Protein AF-A0A5K7Z9U1-F1 (afdb_monomer)

Organism: NCBI:txid947919

Mean predicted aligned error: 7.3 Å

Foldseek 3Di:
DVVVVVLVVPPDPVLSVQVVVLVVQCVPPPPHPQWDDDPPDQWIWRDDPVDIDIDHDDDDDDDDDDDDDPDDDDDDD

Nearest PDB structures (foldseek):
  4uoi-assembly1_C  TM=3.620E-01  e=8.252E-01  Hepatitis C virus (isolate H77)
  4ru3-assembly1_A  TM=3.346E-01  e=4.734E+00  Pseudomonas phage SN

pLDDT: mean 88.83, std 11.12, range [50.12, 97.81]

Secondary structure (DSSP, 8-state):
-HHHHHHHT---HHHHHHHHHHHHGGGGTTS-TTEEEPTTSS-EEEEETTEEEEE--------------TT------

Structure (mmCIF, N/CA/C/O backbone):
data_AF-A0A5K7Z9U1-F1
#
_entry.id   AF-A0A5K7Z9U1-F1
#
loop_
_atom_site.group_PDB
_atom_site.id
_atom_site.type_symbol
_atom_site.label_atom_id
_atom_site.label_alt_id
_atom_site.label_comp_id
_atom_site.label_asym_id
_atom_site.label_entity_id
_atom_site.label_seq_id
_atom_site.pdbx_PDB_ins_code
_atom_site.Cartn_x
_atom_site.Cartn_y
_atom_site.Cartn_z
_atom_site.occupancy
_atom_site.B_iso_or_equiv
_atom_site.auth_seq_id
_atom_site.auth_comp_id
_atom_site.auth_asym_id
_atom_site.auth_atom_id
_atom_site.pdbx_PDB_model_num
ATOM 1 N N . MET A 1 1 ? 10.340 -1.108 12.645 1.00 62.44 1 MET A N 1
ATOM 2 C CA . MET A 1 1 ? 8.884 -1.382 12.500 1.00 62.44 1 MET A CA 1
ATOM 3 C C . MET A 1 1 ? 7.995 -0.178 12.864 1.00 62.44 1 MET A C 1
ATOM 5 O O . MET A 1 1 ? 7.423 -0.121 13.950 1.00 62.44 1 MET A O 1
ATOM 9 N N . LYS A 1 2 ? 7.858 0.826 11.986 1.00 91.88 2 LYS A N 1
ATOM 10 C CA . LYS A 1 2 ? 6.984 1.998 12.234 1.00 91.88 2 LYS A CA 1
ATOM 11 C C . LYS A 1 2 ? 5.499 1.671 12.019 1.00 91.88 2 LYS A C 1
ATOM 13 O O . LYS A 1 2 ? 4.698 1.968 12.902 1.00 91.88 2 LYS A O 1
ATOM 18 N N . ALA A 1 3 ? 5.175 0.982 10.923 1.00 90.75 3 ALA A N 1
ATOM 19 C CA . ALA A 1 3 ? 3.804 0.624 10.552 1.00 90.75 3 ALA A CA 1
ATOM 20 C C . ALA A 1 3 ? 3.097 -0.223 11.624 1.00 90.75 3 ALA A C 1
ATOM 22 O O . ALA A 1 3 ? 2.027 0.152 12.090 1.00 90.75 3 ALA A O 1
ATOM 23 N N . LEU A 1 4 ? 3.735 -1.293 12.118 1.00 91.94 4 LEU A N 1
ATOM 24 C CA . LEU A 1 4 ? 3.149 -2.148 13.160 1.00 91.94 4 LEU A CA 1
ATOM 25 C C . LEU A 1 4 ? 2.886 -1.390 14.472 1.00 91.94 4 LEU A C 1
ATOM 27 O O . LEU A 1 4 ? 1.848 -1.574 15.103 1.00 91.94 4 LEU A O 1
ATOM 31 N N . ARG A 1 5 ? 3.797 -0.490 14.874 1.00 94.69 5 ARG A N 1
ATOM 32 C CA . ARG A 1 5 ? 3.594 0.368 16.055 1.00 94.69 5 ARG A CA 1
ATOM 33 C C . ARG A 1 5 ? 2.413 1.318 15.865 1.00 94.69 5 ARG A C 1
ATOM 35 O O . ARG A 1 5 ? 1.656 1.523 16.803 1.00 94.69 5 ARG A O 1
ATOM 42 N N . GLN A 1 6 ? 2.251 1.892 14.674 1.00 94.06 6 GLN A N 1
ATOM 43 C CA . GLN A 1 6 ? 1.120 2.768 14.355 1.00 94.06 6 GLN A CA 1
ATOM 44 C C . GLN A 1 6 ? -0.202 1.992 14.323 1.00 94.06 6 GLN A C 1
ATOM 46 O O . GLN A 1 6 ? -1.181 2.451 14.903 1.00 94.06 6 GLN A O 1
ATOM 51 N N . LEU A 1 7 ? -0.211 0.792 13.741 1.00 93.31 7 LEU A N 1
ATOM 52 C CA . LEU A 1 7 ? -1.379 -0.085 13.696 1.00 93.31 7 LEU A CA 1
ATOM 53 C C . LEU A 1 7 ? -1.842 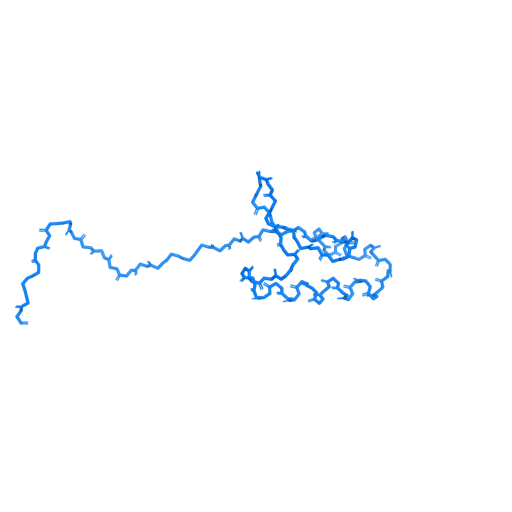-0.497 15.101 1.00 93.31 7 LEU A C 1
ATOM 55 O O . LEU A 1 7 ? -3.028 -0.421 15.411 1.00 93.31 7 LEU A O 1
ATOM 59 N N . ARG A 1 8 ? -0.904 -0.842 15.994 1.00 92.94 8 ARG A N 1
ATOM 60 C CA . ARG A 1 8 ? -1.202 -1.196 17.394 1.00 92.94 8 ARG A CA 1
ATOM 61 C C . ARG A 1 8 ? -1.843 -0.056 18.195 1.00 92.94 8 ARG A C 1
ATOM 63 O O . ARG A 1 8 ? -2.548 -0.338 19.158 1.00 92.94 8 ARG A O 1
ATOM 70 N N . LYS A 1 9 ? -1.645 1.211 17.803 1.00 94.88 9 LYS A N 1
ATOM 71 C CA . LYS 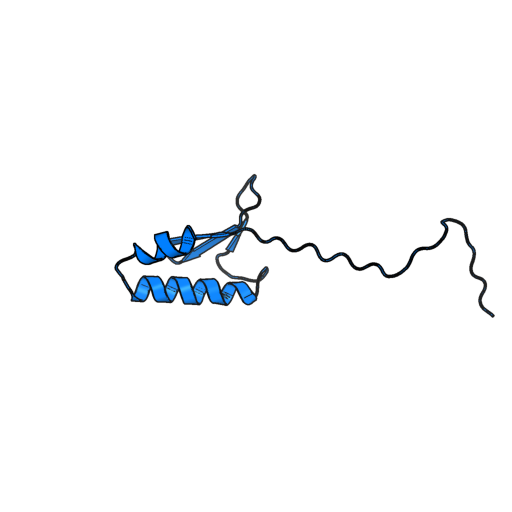A 1 9 ? -2.303 2.366 18.447 1.00 94.88 9 LYS A CA 1
ATOM 72 C C . LYS A 1 9 ? -3.801 2.448 18.136 1.00 94.88 9 LYS A C 1
ATOM 74 O O . LYS A 1 9 ? -4.534 3.126 18.853 1.00 94.88 9 LYS A O 1
ATOM 79 N N . ILE A 1 10 ? -4.275 1.773 17.088 1.00 94.88 10 ILE A N 1
ATOM 80 C CA . ILE A 1 10 ? -5.693 1.751 16.725 1.00 94.88 10 ILE A CA 1
ATOM 81 C C . ILE A 1 10 ? -6.435 0.866 17.727 1.00 94.88 10 ILE A C 1
ATOM 83 O O . ILE A 1 10 ? -6.372 -0.348 17.626 1.00 94.88 10 ILE A O 1
ATOM 87 N N . LYS A 1 11 ? -7.170 1.422 18.693 1.00 94.38 11 LYS A N 1
ATOM 88 C CA . LYS A 1 11 ? -7.854 0.600 19.718 1.00 94.38 11 LYS A CA 1
ATOM 89 C C . LYS A 1 11 ? -8.921 -0.342 19.137 1.00 94.38 11 LYS A C 1
ATOM 91 O O . LYS A 1 11 ? -9.178 -1.412 19.682 1.00 94.38 11 LYS A O 1
ATOM 96 N N . ASN A 1 12 ? -9.528 0.039 18.013 1.00 96.50 12 ASN A N 1
ATOM 97 C CA . ASN A 1 12 ? -10.570 -0.744 17.358 1.00 96.50 12 ASN A CA 1
ATOM 98 C C . ASN A 1 12 ? -9.982 -1.967 16.625 1.00 96.50 12 ASN A C 1
ATOM 100 O O . ASN A 1 12 ? -9.369 -1.837 15.566 1.00 96.50 12 ASN A O 1
ATOM 104 N N . LYS A 1 13 ? -10.228 -3.166 17.167 1.00 95.19 13 LYS A N 1
ATOM 105 C CA . LYS A 1 13 ? -9.746 -4.441 16.609 1.00 95.19 13 LYS A CA 1
ATOM 106 C C . LYS A 1 13 ? -10.330 -4.776 15.239 1.00 95.19 13 LYS A C 1
ATOM 108 O O . LYS A 1 13 ? -9.589 -5.231 14.375 1.00 95.19 13 LYS A O 1
ATOM 113 N N . ARG A 1 14 ? -11.613 -4.481 14.997 1.00 96.12 14 ARG A N 1
ATOM 114 C CA . ARG A 1 14 ? -12.229 -4.663 13.670 1.00 96.12 14 ARG A CA 1
ATOM 115 C C . ARG A 1 14 ? -11.559 -3.771 12.627 1.00 96.12 14 ARG A C 1
ATOM 117 O O . ARG A 1 14 ? -11.352 -4.191 11.497 1.00 96.12 14 ARG A O 1
ATOM 124 N N . GLN A 1 15 ? -11.185 -2.551 13.008 1.00 96.88 15 GLN A N 1
ATOM 125 C CA . GLN A 1 15 ? -10.459 -1.644 12.123 1.00 96.88 15 GLN A CA 1
ATOM 126 C C . GLN A 1 15 ? -9.031 -2.124 11.846 1.00 96.88 15 GLN A C 1
ATOM 128 O O . GLN A 1 15 ? -8.565 -1.974 10.720 1.00 96.88 15 GLN A O 1
ATOM 133 N N . GLN A 1 16 ? -8.346 -2.704 12.840 1.00 96.44 16 GLN A N 1
ATOM 134 C CA . GLN A 1 16 ? -7.046 -3.341 12.613 1.00 96.44 16 GLN A CA 1
ATOM 135 C C . GLN A 1 16 ? -7.171 -4.498 11.618 1.00 96.44 16 GLN A C 1
ATOM 137 O O . GLN A 1 16 ? -6.416 -4.523 10.653 1.00 96.44 16 GLN A O 1
ATOM 142 N N . ALA A 1 17 ? -8.144 -5.396 11.817 1.00 96.25 17 ALA A N 1
ATOM 143 C CA . ALA A 1 17 ? -8.396 -6.526 10.920 1.00 96.25 17 ALA A CA 1
ATOM 144 C C . ALA A 1 17 ? -8.641 -6.056 9.479 1.00 96.25 17 ALA A C 1
ATOM 146 O O . ALA A 1 17 ? -7.916 -6.457 8.582 1.00 96.25 17 ALA A O 1
ATOM 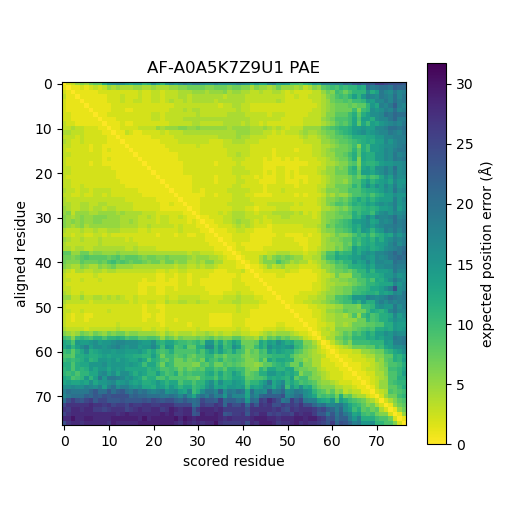147 N N . LYS A 1 18 ? -9.520 -5.063 9.277 1.00 96.69 18 LYS A N 1
ATOM 148 C CA . LYS A 1 18 ? -9.750 -4.466 7.948 1.00 96.69 18 LYS A CA 1
ATOM 149 C C . LYS A 1 18 ? -8.485 -3.911 7.290 1.00 96.69 18 LYS A C 1
ATOM 151 O O . LYS A 1 18 ? -8.385 -3.912 6.069 1.00 96.69 18 LYS A O 1
ATOM 156 N N . ILE A 1 19 ? -7.556 -3.362 8.075 1.00 96.69 19 ILE A N 1
ATOM 157 C CA . ILE A 1 19 ? -6.285 -2.864 7.538 1.00 96.69 19 ILE A CA 1
ATOM 158 C C . ILE A 1 19 ? -5.376 -4.032 7.158 1.00 96.69 19 ILE A C 1
ATOM 160 O O . ILE A 1 19 ? -4.740 -3.954 6.114 1.00 96.69 19 ILE A O 1
ATOM 164 N N . TYR A 1 20 ? -5.332 -5.096 7.962 1.00 95.88 20 TYR A N 1
ATOM 165 C CA . TYR A 1 20 ? -4.604 -6.316 7.614 1.00 95.88 20 TYR A CA 1
ATOM 166 C C . TYR A 1 20 ? -5.137 -6.942 6.324 1.00 95.88 20 TYR A C 1
ATOM 168 O O . TYR A 1 20 ? -4.354 -7.128 5.400 1.00 95.88 20 TYR A O 1
ATOM 176 N N . ASP A 1 21 ? -6.449 -7.160 6.220 1.00 95.81 21 ASP A N 1
ATOM 177 C CA . ASP A 1 21 ? -7.080 -7.772 5.043 1.00 95.81 21 ASP A CA 1
ATOM 178 C C . ASP A 1 21 ? -6.816 -6.952 3.771 1.00 95.81 21 ASP A C 1
ATOM 180 O O . ASP A 1 21 ? -6.494 -7.486 2.714 1.00 95.81 21 ASP A O 1
ATOM 184 N N . ALA A 1 22 ? -6.894 -5.622 3.872 1.00 96.06 22 ALA A N 1
ATOM 185 C CA . ALA A 1 22 ? -6.612 -4.746 2.741 1.00 96.06 22 ALA A CA 1
ATOM 186 C C . ALA A 1 22 ? -5.128 -4.740 2.339 1.00 96.06 22 ALA A C 1
ATOM 188 O O . ALA A 1 22 ? -4.819 -4.553 1.165 1.00 96.06 22 ALA A O 1
ATOM 189 N N . VAL A 1 23 ? -4.212 -4.912 3.299 1.00 96.06 23 VAL A N 1
ATOM 190 C CA . VAL A 1 23 ? -2.777 -5.053 3.018 1.00 96.06 23 VAL A CA 1
ATOM 191 C C . VAL A 1 23 ? -2.473 -6.419 2.402 1.00 96.06 23 VAL A C 1
ATOM 193 O O . VAL A 1 23 ? -1.639 -6.465 1.506 1.00 96.06 23 VAL A O 1
ATOM 196 N N . ASP A 1 24 ? -3.160 -7.497 2.799 1.00 95.62 24 ASP A N 1
ATOM 197 C CA . ASP A 1 24 ? -3.030 -8.814 2.148 1.00 95.62 24 ASP A CA 1
ATOM 198 C C . ASP A 1 24 ? -3.381 -8.742 0.655 1.00 95.62 24 ASP A C 1
ATOM 200 O O . ASP A 1 24 ? -2.677 -9.296 -0.185 1.00 95.62 24 ASP A O 1
ATOM 204 N N . GLY A 1 25 ? -4.401 -7.953 0.304 1.00 94.75 25 GLY A N 1
ATOM 205 C CA . GLY A 1 25 ? -4.771 -7.685 -1.088 1.00 94.75 25 GLY A CA 1
ATOM 206 C C . GLY A 1 25 ? -3.693 -6.982 -1.927 1.00 94.75 25 GLY A C 1
ATOM 207 O O . GLY A 1 25 ? -3.827 -6.928 -3.146 1.00 94.75 25 GLY A O 1
ATOM 208 N N . LEU A 1 26 ? -2.613 -6.462 -1.326 1.00 94.69 26 LEU A N 1
ATOM 209 C CA . LEU A 1 26 ? -1.465 -5.939 -2.081 1.00 94.69 26 LEU A CA 1
ATOM 210 C C . LEU A 1 26 ? -0.637 -7.040 -2.758 1.00 94.69 26 LEU A C 1
ATOM 212 O O . LEU A 1 26 ? 0.232 -6.714 -3.560 1.00 94.69 26 LEU A O 1
ATOM 216 N N . LYS A 1 27 ? -0.909 -8.323 -2.494 1.00 93.19 27 LYS A N 1
ATOM 217 C CA . LYS A 1 27 ? -0.327 -9.435 -3.262 1.00 93.19 27 LYS A CA 1
ATOM 218 C C . LYS A 1 27 ? -0.643 -9.365 -4.761 1.00 93.19 27 LYS A C 1
ATOM 220 O O . LYS A 1 27 ? 0.142 -9.855 -5.560 1.00 93.19 27 LYS A O 1
ATOM 225 N N . ASP A 1 28 ? -1.749 -8.714 -5.122 1.00 92.94 28 ASP A N 1
ATOM 226 C CA . ASP A 1 28 ? -2.191 -8.530 -6.509 1.00 92.94 28 ASP A CA 1
ATOM 227 C C . ASP A 1 28 ? -1.659 -7.218 -7.128 1.00 92.94 28 ASP A C 1
ATOM 229 O O . ASP A 1 28 ? -2.104 -6.792 -8.197 1.00 92.94 28 ASP A O 1
ATOM 233 N N . PHE A 1 29 ? -0.731 -6.527 -6.452 1.00 91.81 29 PHE A N 1
ATOM 234 C CA . PHE A 1 29 ? -0.139 -5.280 -6.936 1.00 91.81 29 PHE A CA 1
ATOM 235 C C . PHE A 1 29 ? 0.590 -5.515 -8.279 1.00 91.81 29 PHE A C 1
ATOM 237 O O . PHE A 1 29 ? 1.268 -6.531 -8.421 1.00 91.81 29 PHE A O 1
ATOM 244 N N . PRO A 1 30 ? 0.476 -4.607 -9.276 1.00 91.31 30 PRO A N 1
ATOM 245 C CA . PRO A 1 30 ? -0.089 -3.248 -9.220 1.00 91.31 30 PRO A CA 1
ATOM 246 C C . PRO A 1 30 ? -1.617 -3.147 -9.327 1.00 91.31 30 PRO A C 1
ATOM 248 O O . PRO A 1 30 ? -2.168 -2.053 -9.180 1.00 91.31 30 PRO A O 1
ATOM 251 N N . ASN A 1 31 ? -2.322 -4.257 -9.537 1.00 91.19 31 ASN A N 1
ATOM 252 C CA . ASN A 1 31 ? -3.750 -4.287 -9.859 1.00 91.19 31 ASN A CA 1
ATOM 253 C C . ASN A 1 31 ? -4.648 -4.302 -8.610 1.00 91.19 31 ASN A C 1
ATOM 255 O O . ASN A 1 31 ? -5.595 -5.080 -8.508 1.00 91.19 31 ASN A O 1
ATOM 259 N N . CYS A 1 32 ? -4.384 -3.405 -7.660 1.00 92.81 32 CYS A N 1
ATOM 260 C CA . CYS A 1 32 ? -5.153 -3.303 -6.420 1.00 92.81 32 CYS A CA 1
ATOM 261 C C . CYS A 1 32 ? -6.134 -2.116 -6.448 1.00 92.81 32 CYS A C 1
ATOM 263 O O . CYS A 1 32 ? -5.733 -0.983 -6.750 1.00 92.81 32 CYS A O 1
ATOM 265 N N . PRO A 1 33 ? -7.402 -2.293 -6.032 1.00 91.81 33 PRO A N 1
ATOM 266 C CA . PRO A 1 33 ? -8.318 -1.172 -5.859 1.00 91.81 33 PRO A CA 1
ATOM 267 C C . PRO A 1 33 ? -7.848 -0.245 -4.728 1.00 91.81 33 PRO A C 1
ATOM 269 O O . PRO A 1 33 ? -7.190 -0.657 -3.775 1.00 91.81 33 PRO A O 1
ATOM 272 N N . ASN A 1 34 ? -8.229 1.034 -4.794 1.00 96.06 34 ASN A N 1
ATOM 273 C CA . ASN A 1 34 ? -7.924 2.050 -3.771 1.00 96.06 34 ASN A CA 1
ATOM 274 C C . ASN A 1 34 ? -6.429 2.350 -3.536 1.00 96.06 34 ASN A C 1
ATOM 276 O O . ASN A 1 34 ? -6.100 3.094 -2.601 1.00 96.06 34 ASN A O 1
ATOM 280 N N . VAL A 1 35 ? -5.539 1.847 -4.394 1.00 97.25 35 VAL A N 1
ATOM 281 C CA . VAL A 1 35 ? -4.120 2.212 -4.431 1.00 97.25 35 VAL A CA 1
ATOM 282 C C . VAL A 1 35 ? -3.902 3.361 -5.414 1.00 97.25 35 VAL A C 1
ATOM 284 O O . VAL A 1 35 ? -4.454 3.382 -6.510 1.00 97.25 35 VAL A O 1
ATOM 287 N N . LYS A 1 36 ? -3.115 4.365 -5.015 1.00 95.88 36 LYS A N 1
ATOM 288 C CA . LYS A 1 36 ? -2.676 5.460 -5.897 1.00 95.88 36 LYS A CA 1
ATOM 289 C C . LYS A 1 36 ? -1.235 5.850 -5.591 1.00 95.88 36 LYS A C 1
ATOM 291 O O . LYS A 1 36 ? -0.909 6.046 -4.419 1.00 95.88 36 LYS A O 1
ATOM 296 N N . LYS A 1 37 ? -0.417 6.052 -6.628 1.00 95.19 37 LYS A N 1
ATOM 297 C CA . LYS A 1 37 ? 0.916 6.660 -6.499 1.00 95.19 37 LYS A CA 1
ATOM 298 C C . LYS A 1 37 ? 0.788 8.105 -6.004 1.00 95.19 37 LYS A C 1
ATOM 300 O O . LYS A 1 37 ? -0.137 8.823 -6.403 1.00 95.19 37 LYS A O 1
ATOM 305 N N . LEU A 1 38 ? 1.656 8.525 -5.088 1.00 96.06 38 LEU A N 1
ATOM 306 C CA . LEU A 1 38 ? 1.705 9.916 -4.643 1.00 96.06 38 LEU A CA 1
ATOM 307 C C . LEU A 1 38 ? 2.357 10.792 -5.720 1.00 96.06 38 LEU A C 1
ATOM 309 O O . LEU A 1 38 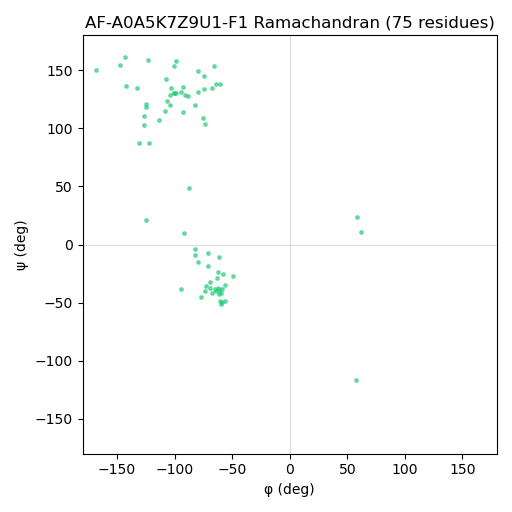? 3.269 10.369 -6.424 1.00 96.06 38 LEU A O 1
ATOM 313 N N . LYS A 1 39 ? 1.885 12.037 -5.854 1.00 94.75 39 LYS A N 1
ATOM 314 C CA . LYS A 1 39 ? 2.507 13.005 -6.767 1.00 94.75 39 LYS A CA 1
ATOM 315 C C . LYS A 1 39 ? 3.900 13.363 -6.250 1.00 94.75 39 LYS A C 1
ATOM 317 O O . LYS A 1 39 ? 4.045 13.651 -5.063 1.00 94.75 39 LYS A O 1
ATOM 322 N N . ASN A 1 40 ? 4.884 13.387 -7.148 1.00 92.31 40 ASN A N 1
ATOM 323 C CA . ASN A 1 40 ? 6.271 13.782 -6.877 1.00 92.31 40 ASN A CA 1
ATOM 324 C C . ASN A 1 40 ? 6.977 12.945 -5.798 1.00 92.31 40 ASN A C 1
ATOM 326 O O . ASN A 1 40 ? 7.909 13.432 -5.161 1.00 92.31 40 ASN A O 1
ATOM 330 N N . ARG A 1 41 ? 6.528 11.708 -5.555 1.00 92.50 41 ARG A N 1
ATOM 331 C CA . ARG A 1 41 ? 7.204 10.786 -4.642 1.00 92.50 41 ARG A CA 1
ATOM 332 C C . ARG A 1 41 ? 7.146 9.346 -5.143 1.00 92.50 41 ARG A C 1
ATOM 334 O O . ARG A 1 41 ? 6.313 9.012 -5.986 1.00 92.50 41 ARG A O 1
ATOM 341 N N . SER A 1 42 ? 8.032 8.501 -4.621 1.00 90.69 42 SER A N 1
ATOM 342 C CA . SER A 1 42 ? 8.092 7.076 -4.958 1.00 90.69 42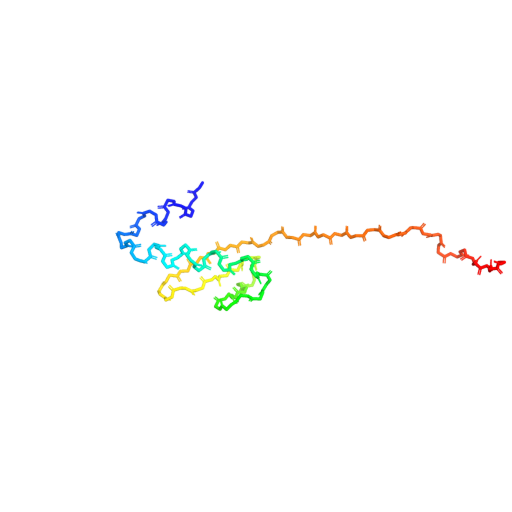 SER A CA 1
ATOM 343 C C . SER A 1 42 ? 7.043 6.237 -4.225 1.00 90.69 42 SER A C 1
ATOM 345 O O . SER A 1 42 ? 6.789 5.107 -4.634 1.00 90.69 42 SER A O 1
ATOM 347 N N . GLU A 1 43 ? 6.404 6.762 -3.172 1.00 95.44 43 GLU A N 1
ATOM 348 C CA . GLU A 1 43 ? 5.432 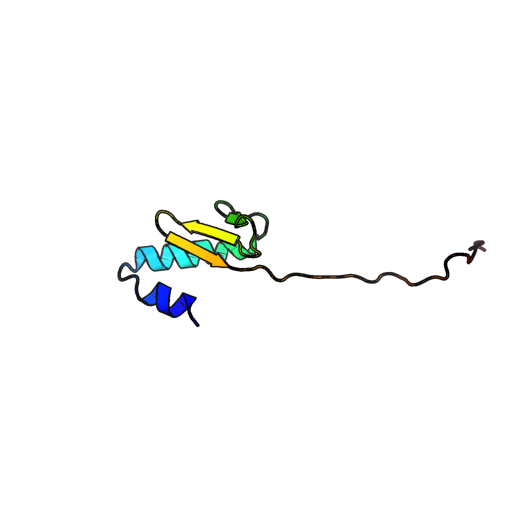5.984 -2.409 1.00 95.44 43 GLU A CA 1
ATOM 349 C C . GLU A 1 43 ? 4.053 5.906 -3.082 1.00 95.44 43 GLU A C 1
ATOM 351 O O . GLU A 1 43 ? 3.548 6.834 -3.724 1.00 95.44 43 GLU A O 1
ATOM 356 N N . TYR A 1 44 ? 3.391 4.789 -2.827 1.00 96.50 44 TYR A N 1
ATOM 357 C CA . TYR A 1 44 ? 1.986 4.537 -3.065 1.00 96.50 44 TYR A CA 1
ATOM 358 C C . TYR A 1 44 ? 1.185 4.718 -1.777 1.00 96.50 44 TYR A C 1
ATOM 360 O O . TYR A 1 44 ? 1.689 4.630 -0.654 1.00 96.50 44 TYR A O 1
ATOM 368 N N . ARG A 1 45 ? -0.111 4.962 -1.947 1.00 96.75 45 ARG A N 1
ATOM 369 C CA . ARG A 1 45 ? -1.093 5.030 -0.871 1.00 96.75 45 ARG A CA 1
ATOM 370 C C . ARG A 1 45 ? -2.233 4.067 -1.155 1.00 96.75 45 ARG A C 1
ATOM 372 O O . ARG A 1 45 ? -2.979 4.297 -2.105 1.00 96.75 45 ARG A O 1
ATOM 379 N N . LEU A 1 46 ? -2.451 3.126 -0.245 1.00 97.81 46 LEU A N 1
ATOM 380 C CA . LEU A 1 46 ? -3.685 2.349 -0.128 1.00 97.81 46 LEU A CA 1
ATOM 381 C C . LEU A 1 46 ? -4.658 3.062 0.828 1.00 97.81 46 LEU A C 1
ATOM 383 O O . LEU A 1 46 ? -4.273 3.447 1.939 1.00 97.81 46 LEU A O 1
ATOM 387 N N . ARG A 1 47 ? -5.912 3.272 0.407 1.00 97.31 47 ARG A N 1
ATOM 388 C CA . ARG A 1 47 ? -6.960 3.901 1.232 1.00 97.31 47 ARG A CA 1
ATOM 389 C C . ARG A 1 47 ? -7.959 2.875 1.768 1.00 97.31 47 ARG A C 1
ATOM 391 O O . ARG A 1 47 ? -8.553 2.137 0.995 1.00 97.31 47 ARG A O 1
ATOM 398 N N . ILE A 1 48 ? -8.198 2.905 3.082 1.00 96.62 48 ILE A N 1
ATOM 399 C CA . ILE A 1 48 ? -9.111 1.997 3.796 1.00 96.62 48 ILE A CA 1
ATOM 400 C C . ILE A 1 48 ? -10.031 2.846 4.684 1.00 96.62 48 ILE A C 1
ATOM 402 O O . ILE A 1 48 ? -9.711 3.156 5.835 1.00 96.62 48 ILE A O 1
ATOM 406 N N . GLY A 1 49 ? -11.153 3.308 4.124 1.00 94.00 49 GLY A N 1
ATOM 407 C CA . GLY A 1 49 ? -12.030 4.284 4.780 1.00 94.00 49 GLY A CA 1
ATOM 408 C C . GLY A 1 49 ? -11.280 5.575 5.146 1.00 94.00 49 GLY A C 1
ATOM 409 O O . GLY A 1 49 ? -10.776 6.289 4.268 1.00 94.00 49 GLY A O 1
ATOM 410 N N . SER A 1 50 ? -11.191 5.859 6.450 1.00 94.62 50 SER A N 1
ATOM 411 C CA . SER A 1 50 ? -10.457 7.007 7.012 1.00 94.62 50 SER A CA 1
ATOM 412 C C . SER A 1 50 ? -8.947 6.772 7.169 1.00 94.62 50 SER A C 1
ATOM 414 O O . SER A 1 50 ? -8.211 7.714 7.460 1.00 94.62 50 SER A O 1
ATOM 416 N N . TRP A 1 51 ? -8.465 5.544 6.965 1.00 96.81 51 TRP A N 1
ATOM 417 C CA . TRP A 1 51 ? -7.065 5.163 7.163 1.00 96.81 51 TRP A CA 1
ATOM 418 C C . TRP A 1 51 ? -6.296 5.111 5.841 1.00 96.81 51 TRP A C 1
ATOM 420 O O . TRP A 1 51 ? -6.864 4.906 4.764 1.00 96.81 51 TRP A O 1
ATOM 430 N N . ARG A 1 52 ? -4.979 5.319 5.925 1.00 95.81 52 ARG A N 1
ATOM 431 C CA . ARG A 1 52 ? -4.057 5.249 4.788 1.00 95.81 52 ARG A CA 1
ATOM 432 C C . ARG A 1 52 ? -2.838 4.419 5.161 1.00 95.81 52 ARG A C 1
ATOM 434 O O . ARG A 1 52 ? -2.255 4.644 6.220 1.00 95.81 52 ARG A O 1
ATOM 441 N N . VAL A 1 53 ? -2.444 3.525 4.263 1.00 96.75 53 VAL A N 1
ATOM 442 C CA . VAL A 1 53 ? -1.163 2.815 4.313 1.00 96.75 53 VAL A CA 1
ATOM 443 C C . VAL A 1 53 ? -0.278 3.406 3.225 1.00 96.75 53 VAL A C 1
ATOM 445 O O . VAL A 1 53 ? -0.691 3.475 2.068 1.00 96.75 53 VAL A O 1
ATOM 448 N N . LEU A 1 54 ? 0.902 3.888 3.614 1.00 96.69 54 LEU A N 1
ATOM 449 C CA . LEU A 1 54 ? 1.930 4.357 2.688 1.00 96.69 54 LEU A CA 1
ATOM 450 C C . LEU A 1 54 ? 2.974 3.260 2.537 1.00 96.69 54 LEU A C 1
ATOM 452 O O . LEU A 1 54 ? 3.454 2.741 3.547 1.00 96.69 54 LEU A O 1
ATOM 456 N N . PHE A 1 55 ? 3.309 2.920 1.302 1.00 95.06 55 PHE A N 1
ATOM 457 C CA . PHE A 1 55 ? 4.289 1.887 0.995 1.00 95.06 55 PHE A CA 1
ATOM 458 C C . PHE A 1 55 ? 5.030 2.238 -0.288 1.00 95.06 55 PHE A C 1
ATOM 460 O O . PHE A 1 55 ? 4.519 2.970 -1.129 1.00 95.06 55 PHE A O 1
ATOM 467 N N . THR A 1 56 ? 6.239 1.728 -0.435 1.00 93.62 56 THR A N 1
ATOM 468 C CA . THR A 1 56 ? 6.984 1.758 -1.691 1.00 93.62 56 THR A CA 1
ATOM 469 C C . THR A 1 56 ? 6.995 0.352 -2.251 1.00 93.62 56 THR A C 1
ATOM 471 O O . THR A 1 56 ? 7.122 -0.609 -1.496 1.00 93.62 56 THR A O 1
ATOM 474 N N . GLU A 1 57 ? 6.882 0.241 -3.563 1.00 89.25 57 GLU A N 1
ATOM 475 C CA . GLU A 1 57 ? 7.278 -0.965 -4.270 1.00 89.25 57 GLU A CA 1
ATOM 476 C C . GLU A 1 57 ? 8.715 -0.754 -4.744 1.00 89.25 57 GLU A C 1
ATOM 478 O O . GLU A 1 57 ? 9.045 0.294 -5.301 1.00 89.25 57 GLU A O 1
ATOM 483 N N . THR A 1 58 ? 9.567 -1.736 -4.493 1.00 81.69 58 THR A N 1
ATOM 484 C CA . THR A 1 58 ? 10.906 -1.814 -5.070 1.00 81.69 58 THR A CA 1
ATOM 485 C C . THR A 1 58 ? 10.972 -3.132 -5.821 1.00 81.69 58 THR A C 1
ATOM 487 O O . THR A 1 58 ? 11.323 -4.154 -5.235 1.00 81.69 58 THR A O 1
ATOM 490 N N . LEU A 1 59 ? 10.550 -3.128 -7.082 1.00 74.62 59 LEU A N 1
ATOM 491 C CA . LEU A 1 59 ? 10.676 -4.276 -7.970 1.00 74.62 59 LEU A CA 1
ATOM 492 C C . LEU A 1 59 ? 11.379 -3.819 -9.240 1.00 74.62 59 LEU A C 1
ATOM 494 O O . LEU A 1 59 ? 10.838 -3.047 -10.026 1.00 74.62 59 LEU A O 1
ATOM 498 N N . GLU A 1 60 ? 12.606 -4.295 -9.405 1.00 69.88 60 GLU A N 1
ATOM 499 C CA . GLU A 1 60 ? 13.363 -4.176 -10.640 1.00 69.88 60 GLU A CA 1
ATOM 500 C C . GLU A 1 60 ? 13.812 -5.593 -10.994 1.00 69.88 60 GLU A C 1
ATOM 502 O O . GLU A 1 60 ? 14.683 -6.162 -10.337 1.00 69.88 60 GLU A O 1
ATOM 507 N N . ILE A 1 61 ? 13.136 -6.208 -11.966 1.00 77.06 61 ILE A N 1
ATOM 508 C CA . ILE A 1 61 ? 13.543 -7.506 -12.505 1.00 77.06 61 ILE A CA 1
ATOM 509 C C . ILE A 1 61 ? 13.956 -7.268 -13.950 1.00 77.06 61 ILE A C 1
ATOM 511 O O . ILE A 1 61 ? 13.122 -6.995 -14.812 1.00 77.06 61 ILE A O 1
ATOM 515 N N . ILE A 1 62 ? 15.265 -7.334 -14.174 1.00 77.62 62 ILE A N 1
ATOM 516 C CA . ILE A 1 62 ? 15.907 -7.192 -15.478 1.00 77.62 62 ILE A CA 1
ATOM 517 C C . ILE A 1 62 ? 16.315 -8.592 -15.934 1.00 77.62 62 ILE A C 1
ATOM 519 O O . ILE A 1 62 ? 17.106 -9.248 -15.255 1.00 77.62 62 ILE A O 1
ATOM 523 N N . SER A 1 63 ? 15.794 -9.028 -17.079 1.00 77.19 63 SER A N 1
ATOM 524 C CA . SER A 1 63 ? 16.168 -10.302 -17.705 1.00 77.19 63 SER A CA 1
ATOM 525 C C . SER A 1 63 ? 17.158 -10.060 -18.842 1.00 77.19 63 SER A C 1
ATOM 527 O O . SER A 1 63 ? 16.938 -9.187 -19.684 1.00 77.19 63 SER A O 1
ATOM 529 N N . ILE A 1 64 ? 18.261 -10.811 -18.851 1.00 86.88 64 ILE A N 1
ATOM 530 C CA . ILE A 1 64 ? 19.292 -10.753 -19.893 1.00 86.88 64 ILE A CA 1
ATOM 531 C C . ILE A 1 64 ? 19.188 -12.026 -20.719 1.00 86.88 64 ILE A C 1
ATOM 533 O O . ILE A 1 64 ? 19.460 -13.113 -20.220 1.00 86.88 64 ILE A O 1
ATOM 537 N N . GLU A 1 65 ? 18.831 -11.859 -21.985 1.00 79.50 65 GLU A N 1
ATOM 538 C CA . GLU A 1 65 ? 18.598 -12.976 -22.900 1.00 79.50 65 GLU A CA 1
ATOM 539 C C . GLU A 1 65 ? 19.855 -13.316 -23.712 1.00 79.50 65 GLU A C 1
ATOM 541 O O . GLU A 1 65 ? 20.156 -14.481 -23.952 1.00 79.50 65 GLU A O 1
ATOM 546 N N . GLU A 1 66 ? 20.611 -12.298 -24.138 1.00 79.69 66 GLU A N 1
ATOM 547 C CA . GLU A 1 66 ? 21.736 -12.468 -25.058 1.00 79.69 66 GLU A CA 1
ATOM 548 C C . GLU A 1 66 ? 22.597 -11.192 -25.159 1.00 79.69 66 GLU A C 1
ATOM 550 O O . GLU A 1 66 ? 22.082 -10.077 -25.061 1.00 79.69 66 GLU A O 1
ATOM 555 N N . VAL A 1 67 ? 23.903 -11.348 -25.432 1.00 85.12 67 VAL A N 1
ATOM 556 C CA . VAL A 1 67 ? 24.812 -10.250 -25.811 1.00 85.12 67 VAL A CA 1
ATOM 557 C C . VAL A 1 67 ? 25.506 -10.580 -27.138 1.00 85.12 67 VAL A C 1
ATOM 559 O O . VAL A 1 67 ? 26.269 -11.540 -27.211 1.00 85.12 67 VAL A O 1
ATOM 562 N N . ARG A 1 68 ? 25.290 -9.762 -28.178 1.00 83.56 68 ARG A N 1
ATOM 563 C CA . ARG A 1 68 ? 25.963 -9.880 -29.490 1.00 83.56 68 ARG A CA 1
ATOM 564 C C . ARG A 1 68 ? 26.707 -8.611 -29.890 1.00 83.56 68 ARG A C 1
ATOM 566 O O . ARG A 1 68 ? 26.398 -7.507 -29.440 1.00 83.56 68 ARG A O 1
ATOM 573 N N . LYS A 1 69 ? 27.680 -8.759 -30.795 1.00 83.19 69 LYS A N 1
ATOM 574 C CA . LYS A 1 69 ? 28.39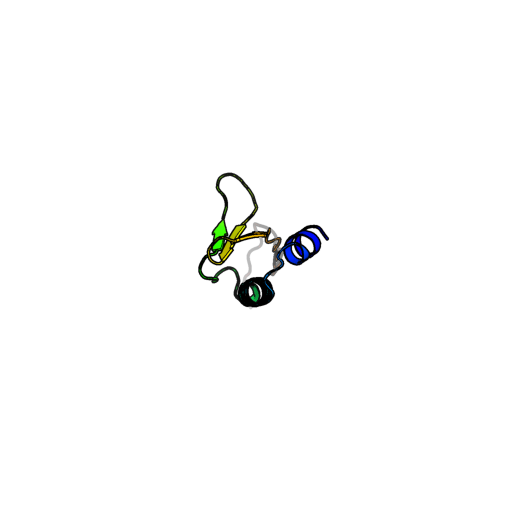8 -7.637 -31.411 1.00 83.19 69 LYS A CA 1
ATOM 575 C C . LYS A 1 69 ? 27.503 -6.946 -32.445 1.00 83.19 69 LYS A C 1
ATOM 577 O O . LYS A 1 69 ? 26.929 -7.593 -33.311 1.00 83.19 69 LYS A O 1
ATOM 582 N N . ARG A 1 70 ? 27.458 -5.608 -32.405 1.00 77.88 70 ARG A N 1
ATOM 583 C CA . ARG A 1 70 ? 26.548 -4.747 -33.196 1.00 77.88 70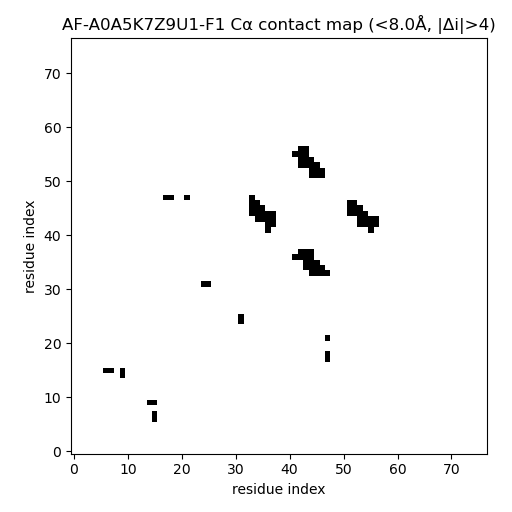 ARG A CA 1
ATOM 584 C C . ARG A 1 70 ? 26.486 -5.042 -34.707 1.00 77.88 70 ARG A C 1
ATOM 586 O O . ARG A 1 70 ? 25.467 -4.753 -35.320 1.00 77.88 70 ARG A O 1
ATOM 593 N N . ASN A 1 71 ? 27.555 -5.588 -35.294 1.00 77.88 71 ASN A N 1
ATOM 594 C CA . ASN A 1 71 ? 27.705 -5.753 -36.746 1.00 77.88 71 ASN A CA 1
ATOM 595 C C . ASN A 1 71 ? 28.003 -7.201 -37.180 1.00 77.88 71 ASN A C 1
ATOM 597 O O . ASN A 1 71 ? 28.568 -7.414 -38.252 1.00 77.88 71 ASN A O 1
ATOM 601 N N . GLU A 1 72 ? 27.688 -8.196 -36.358 1.00 72.44 72 GLU A N 1
ATOM 602 C CA . GLU A 1 72 ? 27.877 -9.599 -36.735 1.00 72.44 72 GLU A CA 1
ATOM 603 C C . GLU A 1 72 ? 26.686 -10.068 -37.593 1.00 72.44 72 GLU A C 1
ATOM 605 O O . GLU A 1 72 ? 25.537 -9.976 -37.165 1.00 72.44 72 GLU A O 1
ATOM 610 N N . ARG A 1 73 ? 26.935 -10.504 -38.840 1.00 69.12 73 ARG A N 1
ATOM 611 C CA . ARG A 1 73 ? 25.895 -11.072 -39.719 1.00 69.12 73 ARG A CA 1
ATOM 612 C C . ARG A 1 73 ? 25.795 -12.574 -39.485 1.00 69.12 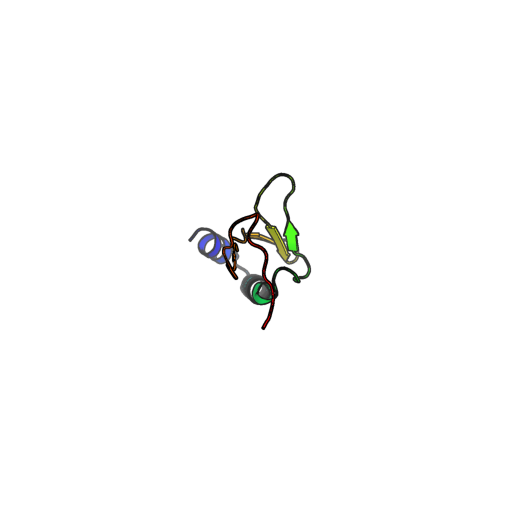73 ARG A C 1
ATOM 614 O O . ARG A 1 73 ? 26.795 -13.274 -39.594 1.00 69.12 73 ARG A O 1
ATOM 621 N N . THR A 1 74 ? 24.585 -13.056 -39.230 1.00 57.66 74 THR A N 1
ATOM 622 C CA . THR A 1 74 ? 24.270 -14.485 -39.157 1.00 57.66 74 THR A CA 1
ATOM 623 C C . THR A 1 74 ? 23.795 -14.948 -40.536 1.00 57.66 74 THR A C 1
ATOM 625 O O . THR A 1 74 ? 22.755 -14.488 -41.001 1.00 57.66 74 THR A O 1
ATOM 628 N N . TYR A 1 75 ? 24.551 -15.824 -41.198 1.00 52.75 75 TYR A N 1
ATOM 629 C CA . TYR A 1 75 ? 23.991 -16.697 -42.232 1.00 52.75 75 TYR A CA 1
ATOM 630 C C . TYR A 1 75 ? 23.737 -18.058 -41.591 1.00 52.75 75 TYR A C 1
ATOM 632 O O . TYR A 1 75 ? 24.600 -18.574 -40.883 1.00 52.75 75 TYR A O 1
ATOM 640 N N . SER A 1 76 ? 22.529 -18.571 -41.792 1.00 61.41 76 SER A N 1
ATOM 641 C CA . SER A 1 76 ? 22.103 -19.902 -41.371 1.00 61.41 76 SER A CA 1
ATOM 642 C C . SER A 1 76 ? 22.630 -20.940 -42.365 1.00 61.41 76 SER A C 1
ATOM 644 O O . SER A 1 76 ? 22.432 -20.757 -43.568 1.00 61.41 76 SER A O 1
ATOM 646 N N . GLU A 1 77 ? 23.255 -22.008 -41.867 1.00 50.12 77 GLU A N 1
ATOM 647 C CA . GLU A 1 77 ? 23.262 -23.323 -42.531 1.00 50.12 77 GLU A CA 1
ATOM 648 C C . GLU A 1 77 ? 22.082 -24.153 -42.015 1.00 50.12 77 GLU A C 1
ATOM 650 O O . GLU A 1 77 ? 21.756 -24.018 -40.809 1.00 50.12 77 GLU A O 1
#

Solvent-accessible surface area (backbone atoms only — not comparable to full-atom values): 5253 Å² total; per-residue (Å²): 120,67,66,64,56,58,52,68,67,48,83,52,61,70,60,46,50,54,52,51,58,59,54,59,50,52,77,50,57,90,77,37,84,60,54,44,75,44,86,98,52,82,37,33,35,40,57,57,90,96,45,74,49,77,47,69,83,90,83,86,88,84,84,86,90,81,88,80,67,97,83,71,82,85,79,87,133

Radius of gyration: 21.35 Å; Cα contacts (8 Å, |Δi|>4): 45; chains: 1; bounding box: 41×37×62 Å

InterPro domains:
  IPR007712 Toxin-antitoxin system, RelE/ParE toxin family [PF05016] (2-72)
  IPR035093 Toxin-antitoxin system, RelE/ParE toxin domain superfamily [G3DSA:3.30.2310.20] (1-76)
  IPR035093 Toxin-antitoxin system, RelE/ParE toxin domain superfamily [SSF143011] (2-72)

Sequence (77 aa):
MKALRQLRKIKNKRQQAKIYDAVDGLKDFPNCPNVKKLKNRSEYRLRIGSWRVLFTETLEIISIEEVRKRNERTYSE